Protein AF-A0AAW1WAV3-F1 (afdb_monomer_lite)

Radius of gyration: 15.31 Å; chains: 1; bounding box: 51×32×32 Å

Secondary structure (DSSP, 8-state):
--HHHHHHHHHHHHHHHHHHHHHHHS-GGG--TT-HHHH-TTHHHHHHHHHT-GGGPPBHHHHHHHHHHH--TTSS--HHHHHHHHHHTTS---HHHHHHHHHGGGTT--BHHHHHHHHHHHHHHHHHT-

Organism: Rubus argutus (NCBI:txid59490)

Sequence (130 aa):
MSSSDFVEMMVLDGYFIIELFRHVCRNDDVIGKNDPISSMPWLIPILTRDLLKLENQLPFFILERLFDLTHTPGFGDPLPLLALKFFNLSFPRPIQVLKETSGDSEAGVSHLLSLFHLSFFYTVLTFVKV

Foldseek 3Di:
DDPVVVVVVLLVLLLVVQVVLCVVPPDPVPPDPPDPCVVCVVVLVVVLVQQLDPVNWDFVVSNQVSCVVVDDPPDDDDPLLSLLVSNCSVVPDDSVLSVVLVVPCVPDRGTSNSSVVSSVVSRVVVVVVD

InterPro domains:
  IPR004158 Pro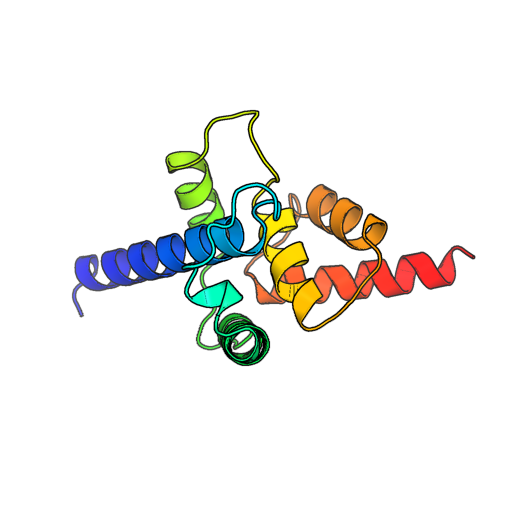tein of unknown function DUF247, plant [PF03140] (3-121)
  IPR004158 Protein of unknown function DUF247, plant [PTHR31170] (1-119)

pLDDT: mean 82.79, std 13.57, range [45.91, 94.62]

Structure (mmCIF, N/CA/C/O backbone):
data_AF-A0AAW1WAV3-F1
#
_entry.id   AF-A0AAW1WAV3-F1
#
loop_
_atom_site.group_PDB
_atom_site.id
_atom_site.type_symbol
_atom_site.label_atom_id
_atom_site.label_alt_id
_atom_site.label_comp_id
_atom_site.label_asym_id
_atom_site.label_entity_id
_atom_site.label_seq_id
_atom_site.pdbx_PDB_ins_code
_atom_site.Cartn_x
_atom_site.Cartn_y
_atom_site.Cartn_z
_atom_site.occupancy
_atom_site.B_iso_or_equiv
_atom_site.auth_seq_id
_atom_site.auth_comp_id
_atom_site.auth_asym_id
_atom_site.auth_atom_id
_atom_site.pdbx_PDB_model_num
ATOM 1 N N . MET A 1 1 ? -24.437 9.530 9.092 1.00 66.56 1 MET A N 1
ATOM 2 C CA . MET A 1 1 ? -23.843 8.179 9.124 1.00 66.56 1 MET A CA 1
ATOM 3 C C . MET A 1 1 ? -23.674 7.801 10.575 1.00 66.56 1 MET A C 1
ATOM 5 O O . MET A 1 1 ? -23.291 8.672 11.354 1.00 66.56 1 MET A O 1
ATOM 9 N N . SER A 1 2 ? -24.024 6.577 10.951 1.00 88.25 2 SER A N 1
ATOM 10 C CA . SER A 1 2 ? -23.720 6.087 12.293 1.00 88.25 2 SER A CA 1
ATOM 11 C C . SER A 1 2 ? -22.216 5.789 12.403 1.00 88.25 2 SER A C 1
ATOM 13 O O . SER A 1 2 ? -21.533 5.628 11.389 1.00 88.25 2 SER A O 1
ATOM 15 N N . SER A 1 3 ? -21.674 5.721 13.622 1.00 89.88 3 SER A N 1
ATOM 16 C CA . SER A 1 3 ? -20.284 5.284 13.819 1.00 89.88 3 SER A CA 1
ATOM 17 C C . SER A 1 3 ? -20.060 3.850 13.327 1.00 89.88 3 SER A C 1
ATOM 19 O O . SER A 1 3 ? -18.971 3.537 12.858 1.00 89.88 3 SER A O 1
ATOM 21 N N . SER A 1 4 ? -21.093 3.004 13.392 1.00 90.88 4 SER A N 1
ATOM 22 C CA . SER A 1 4 ? -21.054 1.625 12.902 1.00 90.88 4 SER A CA 1
ATOM 23 C C . SER A 1 4 ? -20.911 1.579 11.385 1.00 90.88 4 SER A C 1
ATOM 25 O O . SER A 1 4 ? -20.037 0.878 10.890 1.00 90.88 4 SER A O 1
ATOM 27 N N . ASP A 1 5 ? -21.700 2.377 10.659 1.00 92.25 5 ASP A N 1
ATOM 28 C CA . ASP A 1 5 ? -21.661 2.407 9.190 1.00 92.25 5 ASP A CA 1
ATOM 29 C C . ASP A 1 5 ? -20.281 2.875 8.704 1.00 92.25 5 ASP A C 1
ATOM 31 O O . ASP A 1 5 ? -19.749 2.378 7.718 1.00 92.25 5 ASP A O 1
ATOM 35 N N . PHE A 1 6 ? -19.675 3.832 9.418 1.00 89.50 6 PHE A N 1
ATOM 36 C CA . PHE A 1 6 ? -18.335 4.325 9.103 1.00 89.50 6 PHE A CA 1
ATOM 37 C C . PHE A 1 6 ? -17.266 3.245 9.273 1.00 89.50 6 PHE A C 1
ATOM 39 O O . PHE A 1 6 ? -16.442 3.051 8.382 1.00 89.50 6 PHE A O 1
ATOM 46 N N . VAL A 1 7 ? -17.297 2.520 10.393 1.00 90.69 7 VAL A N 1
ATOM 47 C CA . VAL A 1 7 ? -16.360 1.418 10.642 1.00 90.69 7 VAL A CA 1
ATOM 48 C C . VAL A 1 7 ? -16.552 0.301 9.619 1.00 90.69 7 VAL A C 1
ATOM 50 O O . VAL A 1 7 ? -15.566 -0.216 9.102 1.00 90.69 7 VAL A O 1
ATOM 53 N N . GLU A 1 8 ? -17.797 -0.041 9.289 1.00 92.81 8 GLU A N 1
ATOM 54 C CA . GLU A 1 8 ? -18.108 -1.049 8.275 1.00 92.81 8 GLU A CA 1
ATOM 55 C C . GLU A 1 8 ? -17.519 -0.677 6.910 1.00 92.81 8 GLU A C 1
ATOM 57 O O . GLU A 1 8 ? -16.813 -1.491 6.319 1.00 92.81 8 GLU A O 1
ATOM 62 N N . MET A 1 9 ? -17.706 0.565 6.450 1.00 91.31 9 MET A N 1
ATOM 63 C CA . MET A 1 9 ? -17.099 1.036 5.199 1.00 91.31 9 MET A CA 1
ATOM 64 C C . MET A 1 9 ? -15.570 0.929 5.224 1.00 91.31 9 MET A C 1
ATOM 66 O O . MET A 1 9 ? -14.987 0.388 4.293 1.00 91.31 9 MET A O 1
ATOM 70 N N . MET A 1 10 ? -14.911 1.363 6.306 1.00 91.50 10 MET A N 1
ATOM 71 C CA . MET A 1 10 ? -13.447 1.268 6.410 1.00 91.50 10 MET A CA 1
ATOM 72 C C . MET A 1 10 ? -12.944 -0.178 6.372 1.00 91.50 10 MET A C 1
ATOM 74 O O . MET A 1 10 ? -11.893 -0.452 5.793 1.00 91.50 10 MET A O 1
ATOM 78 N N . VAL A 1 11 ? -13.669 -1.102 7.008 1.00 93.00 11 VAL A N 1
ATOM 79 C CA . VAL A 1 11 ? -13.316 -2.525 7.023 1.00 93.00 11 VAL A CA 1
ATOM 80 C C . VAL A 1 11 ? -13.513 -3.145 5.644 1.00 93.00 11 VAL A C 1
ATOM 82 O O . VAL A 1 11 ? -12.629 -3.867 5.186 1.00 93.00 11 VAL A O 1
ATOM 85 N N . LEU A 1 12 ? -14.628 -2.852 4.972 1.00 93.75 12 LEU A N 1
ATOM 86 C CA . LEU A 1 12 ? -14.907 -3.347 3.623 1.00 93.75 12 LEU A CA 1
ATOM 87 C C . LEU A 1 12 ? -13.882 -2.825 2.613 1.00 93.75 12 LEU A C 1
ATOM 89 O O . LEU A 1 12 ? -13.307 -3.619 1.867 1.00 93.75 12 LEU A O 1
ATOM 93 N N . ASP A 1 13 ? -13.591 -1.526 2.645 1.00 93.38 13 ASP A N 1
ATOM 94 C CA . ASP A 1 13 ? -12.599 -0.901 1.770 1.00 93.38 13 ASP A CA 1
ATOM 95 C C . ASP A 1 13 ? -11.194 -1.450 2.054 1.00 93.38 13 ASP A C 1
ATOM 97 O O . ASP A 1 13 ? -10.457 -1.813 1.134 1.00 93.38 13 ASP A O 1
ATOM 101 N N . GLY A 1 14 ? -10.823 -1.586 3.331 1.00 94.62 14 GLY A N 1
ATOM 102 C CA . GLY A 1 14 ? -9.530 -2.136 3.729 1.00 94.62 14 GLY A CA 1
ATOM 103 C C . GLY A 1 14 ? -9.355 -3.599 3.320 1.00 94.62 14 GLY A C 1
ATOM 104 O O . GLY A 1 14 ? -8.302 -3.979 2.804 1.00 94.62 14 GLY A O 1
ATOM 105 N N . TYR A 1 15 ? -10.398 -4.414 3.487 1.00 93.06 15 TYR A N 1
ATOM 106 C CA . TYR A 1 15 ? -10.405 -5.806 3.046 1.00 93.06 15 TYR A CA 1
ATOM 107 C C . TYR A 1 15 ? -10.292 -5.912 1.521 1.00 93.06 15 TYR A C 1
ATOM 109 O O . TYR A 1 15 ? -9.477 -6.689 1.021 1.00 93.06 15 TYR A O 1
ATOM 117 N N . PHE A 1 16 ? -11.038 -5.084 0.782 1.00 93.12 16 PHE A N 1
ATOM 118 C CA . PHE A 1 16 ? -10.947 -5.013 -0.675 1.00 93.12 16 PHE A CA 1
ATOM 119 C C . PHE A 1 16 ? -9.525 -4.681 -1.143 1.00 93.12 16 PHE A C 1
ATOM 121 O O . PHE A 1 16 ? -9.002 -5.354 -2.028 1.00 93.12 16 PHE A O 1
ATOM 128 N N . ILE A 1 17 ? -8.870 -3.694 -0.526 1.00 94.31 17 ILE A N 1
ATOM 129 C CA . ILE A 1 17 ? -7.488 -3.305 -0.847 1.00 94.31 17 ILE A CA 1
ATOM 130 C C . ILE A 1 17 ? -6.511 -4.467 -0.620 1.00 94.31 17 ILE A C 1
ATOM 132 O O . ILE A 1 17 ? -5.654 -4.734 -1.464 1.00 94.31 17 ILE A O 1
ATOM 136 N N . ILE A 1 18 ? -6.637 -5.176 0.504 1.00 93.50 18 ILE A N 1
ATOM 137 C CA . ILE A 1 18 ? -5.766 -6.312 0.834 1.00 93.50 18 ILE A CA 1
ATOM 138 C C . ILE A 1 18 ? -5.938 -7.445 -0.177 1.00 93.50 18 ILE A C 1
ATOM 140 O O . ILE A 1 18 ? -4.944 -7.972 -0.686 1.00 93.50 18 ILE A O 1
AT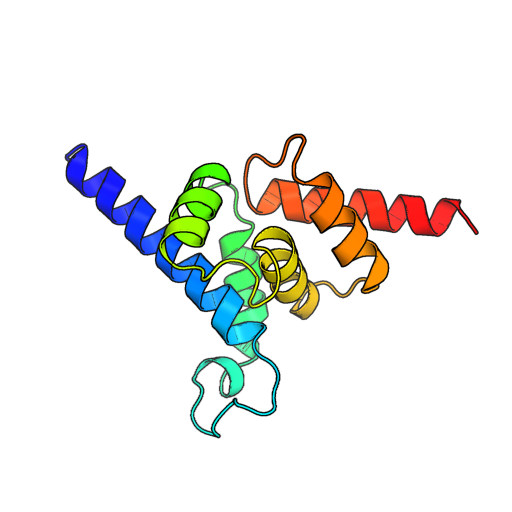OM 144 N N . GLU A 1 19 ? -7.181 -7.817 -0.480 1.00 90.81 19 GLU A N 1
ATOM 145 C CA . GLU A 1 19 ? -7.460 -8.873 -1.449 1.00 90.81 19 GLU A CA 1
ATOM 146 C C . GLU A 1 19 ? -7.034 -8.467 -2.859 1.00 90.81 19 GLU A C 1
ATOM 148 O O . GLU A 1 19 ? -6.433 -9.281 -3.555 1.00 90.81 19 GLU A O 1
ATOM 153 N N . LEU A 1 20 ? -7.213 -7.200 -3.247 1.00 90.88 20 LEU A N 1
ATOM 154 C CA . LEU A 1 20 ? -6.682 -6.665 -4.500 1.00 90.88 20 LEU A CA 1
ATOM 155 C C . LEU A 1 20 ? -5.165 -6.882 -4.596 1.00 90.88 20 LEU A C 1
ATOM 157 O O . LEU A 1 20 ? -4.684 -7.420 -5.593 1.00 90.88 20 LEU A O 1
ATOM 161 N N . PHE A 1 21 ? -4.399 -6.515 -3.564 1.00 91.81 21 PHE A N 1
ATOM 162 C CA . PHE A 1 21 ? -2.946 -6.693 -3.585 1.00 91.81 21 PHE A CA 1
ATOM 163 C C . PHE A 1 21 ? -2.536 -8.163 -3.639 1.00 91.81 21 PHE A C 1
ATOM 165 O O . PHE A 1 21 ? -1.666 -8.525 -4.430 1.00 91.81 21 PHE A O 1
ATOM 172 N N . ARG A 1 22 ? -3.169 -9.022 -2.830 1.00 88.31 22 ARG A N 1
ATOM 173 C CA . ARG A 1 22 ? -2.905 -10.469 -2.825 1.00 88.31 22 ARG A CA 1
ATOM 174 C C . ARG A 1 22 ? -3.197 -11.093 -4.177 1.00 88.31 22 ARG A C 1
ATOM 176 O O . ARG A 1 22 ? -2.414 -11.903 -4.652 1.00 88.31 22 ARG A O 1
ATOM 183 N N . HIS A 1 23 ? -4.321 -10.733 -4.772 1.00 84.25 23 HIS A N 1
ATOM 184 C CA . HIS A 1 23 ? -4.779 -11.288 -6.031 1.00 84.25 23 HIS A CA 1
ATOM 185 C C . HIS A 1 23 ? -3.856 -10.898 -7.185 1.00 84.25 23 HIS A C 1
ATOM 187 O O . HIS A 1 23 ? -3.403 -11.765 -7.921 1.00 84.25 23 HIS A O 1
ATOM 193 N N . VAL A 1 24 ? -3.480 -9.621 -7.267 1.00 82.19 24 VAL A N 1
ATOM 194 C CA . VAL A 1 24 ? -2.597 -9.107 -8.322 1.00 82.19 24 VAL A CA 1
ATOM 195 C C . VAL A 1 24 ? -1.145 -9.558 -8.161 1.00 82.19 24 VAL A C 1
ATOM 197 O O . VAL A 1 24 ? -0.442 -9.726 -9.151 1.00 82.19 24 VAL A O 1
ATOM 200 N N . CYS A 1 25 ? -0.677 -9.748 -6.925 1.00 80.81 25 CYS A N 1
ATOM 201 C CA . CYS A 1 25 ? 0.706 -10.149 -6.648 1.00 80.81 25 CYS A CA 1
ATOM 202 C C . CYS A 1 25 ? 0.884 -11.665 -6.462 1.00 80.81 25 CYS A C 1
ATOM 204 O O . CYS A 1 25 ? 1.994 -12.105 -6.152 1.00 80.81 25 CYS A O 1
ATOM 206 N N . ARG A 1 26 ? -0.179 -12.471 -6.605 1.00 76.06 26 ARG A N 1
ATOM 207 C CA . ARG A 1 26 ? -0.070 -13.937 -6.623 1.00 76.06 26 ARG A CA 1
ATOM 208 C C . ARG A 1 26 ? 0.735 -14.361 -7.852 1.00 76.06 26 ARG A C 1
ATOM 210 O O . ARG A 1 26 ? 0.527 -13.836 -8.937 1.00 76.06 26 ARG A O 1
ATOM 217 N N . ASN A 1 27 ? 1.655 -15.310 -7.668 1.00 58.66 27 ASN A N 1
ATOM 218 C CA . ASN A 1 27 ? 2.475 -15.836 -8.761 1.00 58.66 27 ASN A CA 1
ATOM 219 C C . ASN A 1 27 ? 1.594 -16.414 -9.884 1.00 58.66 27 ASN A C 1
ATOM 221 O O . ASN A 1 27 ? 0.615 -17.115 -9.609 1.00 58.66 27 ASN A O 1
ATOM 225 N N . ASP A 1 28 ? 2.006 -16.156 -11.128 1.00 52.72 28 ASP A N 1
ATOM 226 C CA . ASP A 1 28 ? 1.306 -16.499 -12.376 1.00 52.72 28 ASP A CA 1
ATOM 227 C C . ASP A 1 28 ? 0.913 -17.984 -12.504 1.00 52.72 28 ASP A C 1
ATOM 229 O O . ASP A 1 28 ? -0.041 -18.313 -13.206 1.00 52.72 28 ASP A O 1
ATOM 233 N N . ASP A 1 29 ? 1.581 -18.888 -11.782 1.00 48.50 29 ASP A N 1
ATOM 234 C CA . ASP A 1 29 ? 1.351 -20.338 -11.865 1.00 48.50 29 ASP A CA 1
ATOM 235 C C . ASP A 1 29 ? -0.044 -20.787 -11.378 1.00 48.50 29 ASP A C 1
ATOM 237 O O . ASP A 1 29 ? -0.465 -21.911 -11.656 1.00 48.50 29 ASP A O 1
ATOM 241 N N . VAL A 1 30 ? -0.778 -19.928 -10.656 1.00 47.97 30 VAL A N 1
ATOM 242 C CA . VAL A 1 30 ? -2.121 -20.228 -10.108 1.00 47.97 30 VAL A CA 1
ATOM 243 C C . VAL A 1 30 ? -3.218 -19.359 -10.740 1.00 47.97 30 VAL A C 1
ATOM 245 O O . VAL A 1 30 ? -4.404 -19.566 -10.472 1.00 47.97 30 VAL A O 1
ATOM 248 N N . ILE A 1 31 ? -2.860 -18.409 -11.609 1.00 49.91 31 ILE A N 1
ATOM 249 C CA . ILE A 1 31 ? -3.830 -17.548 -12.287 1.00 49.91 31 ILE A CA 1
ATOM 250 C C . ILE A 1 31 ? -4.537 -18.382 -13.359 1.00 49.91 31 ILE A C 1
ATOM 252 O O . ILE A 1 31 ? -4.092 -18.539 -14.497 1.00 49.91 31 ILE A O 1
ATOM 256 N N . GLY A 1 32 ? -5.671 -18.968 -12.978 1.00 47.66 32 GLY A N 1
ATOM 257 C CA . GLY A 1 32 ? -6.598 -19.552 -13.933 1.00 47.66 32 GLY A CA 1
ATOM 258 C C . GLY A 1 32 ? -6.986 -18.499 -14.973 1.00 47.66 32 GLY A C 1
ATOM 259 O O . GLY A 1 32 ? -7.191 -17.338 -14.636 1.00 47.66 32 GLY A O 1
ATOM 260 N N . LYS A 1 33 ? -7.130 -18.913 -16.236 1.00 50.88 33 LYS A N 1
ATOM 261 C CA . LYS A 1 33 ? -7.480 -18.094 -17.420 1.00 50.88 33 LYS A CA 1
ATOM 262 C C . LYS A 1 33 ? -8.701 -17.148 -17.294 1.00 50.88 33 LYS A C 1
ATOM 264 O O . LYS A 1 33 ? -9.009 -16.461 -18.260 1.00 50.88 33 LYS A O 1
ATOM 269 N N . ASN A 1 34 ? -9.385 -17.109 -16.150 1.00 54.34 34 ASN A N 1
ATOM 270 C CA . ASN A 1 34 ? -10.625 -16.374 -15.892 1.00 54.34 34 ASN A CA 1
ATOM 271 C C . ASN A 1 34 ? -10.499 -15.357 -14.741 1.00 54.34 34 ASN A C 1
ATOM 273 O O . ASN A 1 34 ? -11.495 -15.043 -14.091 1.00 54.34 34 ASN A O 1
ATOM 277 N N . ASP A 1 35 ? -9.295 -14.872 -14.453 1.00 61.03 35 ASP A N 1
ATOM 278 C CA . ASP A 1 35 ? -9.103 -13.801 -13.481 1.00 61.03 35 ASP A CA 1
ATOM 279 C C . ASP A 1 35 ? -9.503 -12.434 -14.096 1.00 61.03 35 ASP A C 1
ATOM 281 O O . ASP A 1 35 ? -8.949 -12.046 -15.135 1.00 61.03 35 ASP A O 1
ATOM 285 N N . PRO A 1 36 ? -10.459 -11.688 -13.497 1.00 60.12 36 PRO A N 1
ATOM 286 C CA . PRO A 1 36 ? -10.893 -10.390 -14.004 1.00 60.12 36 PRO A CA 1
ATOM 287 C C . PRO A 1 36 ? -9.748 -9.387 -14.155 1.00 60.12 36 PRO A C 1
ATOM 289 O O . PRO A 1 36 ? -9.748 -8.619 -15.115 1.00 60.12 36 PRO A O 1
ATOM 292 N N . ILE A 1 37 ? -8.754 -9.398 -13.263 1.00 60.66 37 ILE A N 1
ATOM 293 C CA . ILE A 1 37 ? -7.670 -8.411 -13.292 1.00 60.66 37 ILE A CA 1
ATOM 294 C C . ILE A 1 37 ? -6.615 -8.787 -14.336 1.00 60.66 37 ILE A C 1
ATOM 296 O O . ILE A 1 37 ? -6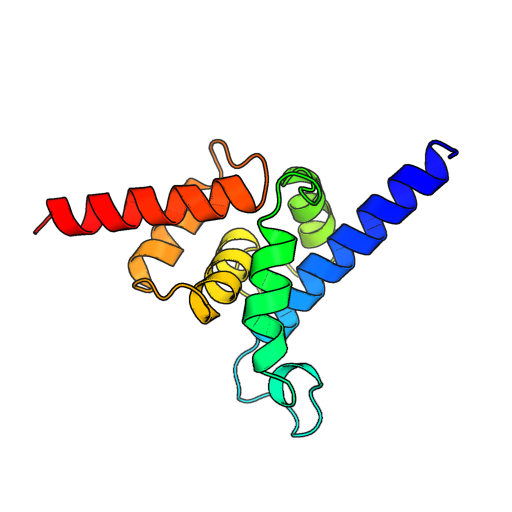.145 -7.908 -15.061 1.00 60.66 37 ILE A O 1
ATOM 300 N N . SER A 1 38 ? -6.343 -10.080 -14.537 1.00 61.44 38 SER A N 1
ATOM 301 C CA . SER A 1 38 ? -5.544 -10.539 -15.685 1.00 61.44 38 SER A CA 1
ATOM 302 C C . SER A 1 38 ? -6.243 -10.274 -17.020 1.00 61.44 38 SER A C 1
ATOM 304 O O . SER A 1 38 ? -5.582 -10.006 -18.022 1.00 61.44 38 SER A O 1
ATOM 306 N N . SER A 1 39 ? -7.579 -10.304 -17.042 1.00 65.25 39 SER A N 1
ATOM 307 C CA . SER A 1 39 ? -8.367 -9.969 -18.234 1.00 65.25 39 SER A CA 1
ATOM 308 C C . SER A 1 39 ? -8.460 -8.461 -18.507 1.00 65.25 39 SER A C 1
ATOM 310 O O . SER A 1 39 ? -8.775 -8.065 -19.630 1.00 65.25 39 SER A O 1
ATOM 312 N N . MET A 1 40 ? -8.163 -7.618 -17.507 1.00 74.12 40 MET A N 1
ATOM 313 C CA . MET A 1 40 ? -8.305 -6.160 -17.572 1.00 74.12 40 MET A CA 1
ATOM 314 C C . MET A 1 40 ? -7.069 -5.410 -17.038 1.00 74.12 40 MET A C 1
ATOM 316 O O . MET A 1 40 ? -7.179 -4.616 -16.098 1.00 74.12 40 MET A O 1
ATOM 320 N N . PRO A 1 41 ? -5.884 -5.568 -17.658 1.00 77.62 41 PRO A N 1
ATOM 321 C CA . PRO A 1 41 ? -4.656 -4.900 -17.212 1.00 77.62 41 PRO A CA 1
ATOM 322 C C . PRO A 1 41 ? -4.752 -3.363 -17.230 1.00 77.62 41 PRO A C 1
ATOM 324 O O . PRO A 1 41 ? -4.042 -2.686 -16.489 1.00 77.62 41 PRO A O 1
ATOM 327 N N . TRP A 1 42 ? -5.671 -2.787 -18.016 1.00 82.88 42 TRP A N 1
ATOM 328 C CA . TRP A 1 42 ? -5.939 -1.343 -18.030 1.00 82.88 42 TRP A CA 1
ATOM 329 C C . TRP A 1 42 ? -6.553 -0.812 -16.723 1.00 82.88 42 TRP A C 1
ATOM 331 O O . TRP A 1 42 ? -6.544 0.400 -16.505 1.00 82.88 42 TRP A O 1
ATOM 341 N N . LEU A 1 43 ? -7.081 -1.677 -15.848 1.00 87.38 43 LEU A N 1
ATOM 342 C CA . LEU A 1 43 ? -7.596 -1.265 -14.539 1.00 87.38 43 LEU A CA 1
ATOM 343 C C . LEU A 1 43 ? -6.473 -0.900 -13.570 1.00 87.38 43 LEU A C 1
ATOM 345 O O . LEU A 1 43 ? -6.667 -0.034 -12.723 1.00 87.38 43 LEU A O 1
ATOM 349 N N . ILE A 1 44 ? -5.291 -1.500 -13.712 1.00 89.50 44 ILE A N 1
ATOM 350 C CA . ILE A 1 44 ? -4.156 -1.281 -12.809 1.00 89.50 44 ILE A CA 1
ATOM 351 C C . ILE A 1 44 ? -3.777 0.202 -12.661 1.00 89.50 44 ILE A C 1
ATOM 353 O O . ILE A 1 44 ? -3.720 0.672 -11.520 1.00 89.50 44 ILE A O 1
ATOM 357 N N . PRO A 1 45 ? -3.566 0.989 -13.737 1.00 90.12 45 PRO A N 1
ATOM 358 C CA . PRO A 1 45 ? -3.262 2.413 -13.591 1.00 90.12 45 PRO A CA 1
ATOM 359 C C . PRO A 1 45 ? -4.426 3.224 -12.998 1.00 90.12 45 PRO A C 1
ATOM 361 O O . PRO A 1 45 ? -4.183 4.193 -12.278 1.00 90.12 45 PRO A O 1
ATOM 364 N N . ILE A 1 46 ? -5.680 2.830 -13.250 1.00 91.69 46 ILE A N 1
ATOM 365 C CA . ILE A 1 46 ? -6.870 3.494 -12.690 1.00 91.69 46 ILE A CA 1
ATOM 366 C C . ILE A 1 46 ? -6.924 3.269 -11.174 1.00 91.69 46 ILE A C 1
ATOM 368 O O . ILE A 1 46 ? -6.965 4.234 -10.413 1.00 91.69 46 ILE A O 1
ATOM 372 N N . LEU A 1 47 ? -6.826 2.009 -10.747 1.00 92.12 47 LEU A N 1
ATOM 373 C CA . LEU A 1 47 ? -6.803 1.612 -9.340 1.00 92.12 47 LEU A CA 1
ATOM 374 C C . LEU A 1 47 ? -5.603 2.217 -8.610 1.00 92.12 47 LEU A C 1
ATOM 376 O O . LEU A 1 47 ? -5.751 2.738 -7.512 1.00 92.12 47 LEU A O 1
ATOM 380 N N . THR A 1 48 ? -4.424 2.217 -9.237 1.00 93.00 48 THR A N 1
ATOM 381 C CA . THR A 1 48 ? -3.225 2.847 -8.670 1.00 93.00 48 THR A CA 1
ATOM 382 C C . THR A 1 48 ? -3.468 4.324 -8.389 1.00 93.00 48 THR A C 1
ATOM 384 O O . THR A 1 48 ? -3.199 4.791 -7.285 1.00 93.00 48 THR A O 1
ATOM 387 N N . ARG A 1 49 ? -3.997 5.069 -9.368 1.00 93.12 49 ARG A N 1
ATOM 388 C CA . ARG A 1 49 ? -4.295 6.490 -9.188 1.00 93.12 49 ARG A CA 1
ATOM 389 C C . ARG A 1 49 ? -5.281 6.694 -8.043 1.00 93.12 49 ARG A C 1
ATOM 391 O O . ARG A 1 49 ? -5.033 7.546 -7.199 1.00 93.12 49 ARG A O 1
ATOM 398 N N . ASP A 1 50 ? -6.362 5.920 -8.005 1.00 93.94 50 ASP A N 1
ATOM 399 C CA . ASP A 1 50 ? -7.419 6.083 -7.006 1.00 93.94 50 ASP A CA 1
ATOM 400 C C . ASP A 1 50 ? -6.952 5.701 -5.587 1.00 93.94 50 ASP A C 1
ATOM 402 O O . ASP A 1 50 ? -7.310 6.387 -4.632 1.00 93.94 50 ASP A O 1
ATOM 406 N N . LEU A 1 51 ? -6.080 4.698 -5.434 1.00 94.50 51 LEU A N 1
ATOM 407 C CA . LEU A 1 51 ? -5.457 4.327 -4.151 1.00 94.50 51 LEU A CA 1
ATOM 408 C C . LEU A 1 51 ? -4.413 5.336 -3.652 1.00 94.50 51 LEU A C 1
ATOM 410 O O . LEU A 1 51 ? -4.119 5.372 -2.459 1.00 94.50 51 LEU A O 1
ATOM 414 N N . LEU A 1 52 ? -3.833 6.145 -4.542 1.00 94.44 52 LEU A N 1
ATOM 415 C CA . LEU A 1 52 ? -2.851 7.179 -4.192 1.00 94.44 52 LEU A CA 1
ATOM 416 C C . LEU A 1 52 ? -3.486 8.554 -3.947 1.00 94.44 52 LEU A C 1
ATOM 418 O O . LEU A 1 52 ? -2.789 9.499 -3.575 1.00 94.44 52 LEU A O 1
ATOM 422 N N . LYS A 1 53 ? -4.802 8.694 -4.126 1.00 92.75 53 LYS A N 1
ATOM 423 C CA . LYS A 1 53 ? -5.498 9.940 -3.808 1.00 92.75 53 LYS A CA 1
ATOM 424 C C . LYS A 1 53 ? -5.559 10.173 -2.300 1.00 92.75 53 LYS A C 1
ATOM 426 O O . LYS A 1 53 ? -5.885 9.265 -1.539 1.00 92.75 53 LYS A O 1
ATOM 431 N N . LEU A 1 54 ? -5.341 11.422 -1.882 1.00 86.94 54 LEU A N 1
ATOM 432 C CA . LEU A 1 54 ? -5.438 11.837 -0.476 1.00 86.94 54 LEU A CA 1
ATOM 433 C C . LEU A 1 54 ? -6.841 11.626 0.112 1.00 86.94 54 LEU A C 1
ATOM 435 O O . LEU A 1 54 ? -6.961 11.223 1.263 1.00 86.94 54 LEU A O 1
ATOM 439 N N . GLU A 1 55 ? -7.886 11.845 -0.689 1.00 85.88 55 GLU A N 1
ATOM 440 C CA . GLU A 1 55 ? -9.288 11.644 -0.286 1.00 85.88 55 GLU A CA 1
ATOM 441 C C . GLU A 1 55 ? -9.652 10.172 -0.026 1.00 85.88 55 GLU A C 1
ATOM 443 O O . GLU A 1 55 ? -10.648 9.908 0.635 1.00 85.88 55 GLU A O 1
ATOM 448 N N . ASN A 1 56 ? -8.839 9.230 -0.516 1.00 86.56 56 ASN A N 1
ATOM 449 C CA . ASN A 1 56 ? -9.079 7.787 -0.439 1.00 86.56 56 ASN A CA 1
ATOM 450 C C . ASN A 1 56 ? -8.033 7.065 0.438 1.00 86.56 56 ASN A C 1
ATOM 452 O O . ASN A 1 56 ? -7.765 5.879 0.257 1.00 86.56 56 ASN A O 1
ATOM 456 N N . GLN A 1 57 ? -7.363 7.783 1.349 1.00 89.12 57 GLN A N 1
ATOM 457 C CA . GLN A 1 57 ? -6.379 7.166 2.240 1.00 89.12 57 GLN A CA 1
ATOM 458 C C . GLN A 1 57 ? -7.057 6.547 3.460 1.00 89.12 57 GLN A C 1
ATOM 460 O O . GLN A 1 57 ? -7.637 7.246 4.292 1.00 89.12 57 GLN A O 1
ATOM 465 N N . LEU A 1 58 ? -6.880 5.238 3.616 1.00 91.56 58 LEU A N 1
ATOM 466 C CA . LEU A 1 58 ? -7.061 4.578 4.900 1.00 91.56 58 LEU A CA 1
ATOM 467 C C . LEU A 1 58 ? -5.766 4.679 5.720 1.00 91.56 58 LEU A C 1
ATOM 469 O O . LEU A 1 58 ? -4.673 4.525 5.161 1.00 91.56 58 LEU A O 1
ATOM 473 N N . PRO A 1 59 ? -5.866 4.895 7.043 1.00 91.81 59 PRO A N 1
ATOM 474 C CA . PRO A 1 59 ? -4.736 4.714 7.939 1.00 91.81 59 PRO A CA 1
ATOM 475 C C . PRO A 1 59 ? -4.115 3.326 7.760 1.00 91.81 59 PRO A C 1
ATOM 477 O O . PRO A 1 59 ? -4.818 2.314 7.804 1.00 91.81 59 PRO A O 1
ATOM 480 N N . PHE A 1 60 ? -2.796 3.272 7.588 1.00 92.62 60 PHE A N 1
ATOM 481 C CA . PHE A 1 60 ? -2.088 2.032 7.269 1.00 92.62 60 PHE A CA 1
ATOM 482 C C . PHE A 1 60 ? -2.282 0.962 8.346 1.00 92.62 60 PHE A C 1
ATOM 484 O O . PHE A 1 60 ? -2.503 -0.199 8.015 1.00 92.62 60 PHE A O 1
ATOM 491 N N . PHE A 1 61 ? -2.346 1.370 9.618 1.00 91.62 61 PHE A N 1
ATOM 492 C CA . PHE A 1 61 ? -2.584 0.455 10.735 1.00 91.62 61 PHE A CA 1
ATOM 493 C C . PHE A 1 61 ? -3.885 -0.348 10.593 1.00 91.62 61 PHE A C 1
ATOM 495 O O . PHE A 1 61 ? -3.974 -1.463 11.093 1.00 91.62 61 PHE A O 1
ATOM 502 N N . ILE A 1 62 ? -4.915 0.188 9.928 1.00 92.88 62 ILE A N 1
ATOM 503 C CA . ILE A 1 62 ? -6.167 -0.548 9.708 1.00 92.88 62 ILE A CA 1
ATOM 504 C C . ILE A 1 62 ? -5.924 -1.685 8.723 1.00 92.88 62 ILE A C 1
ATOM 506 O O . ILE A 1 62 ? -6.362 -2.808 8.963 1.00 92.88 62 ILE A O 1
ATOM 510 N N . LEU A 1 63 ? -5.178 -1.407 7.652 1.00 94.25 63 LEU A N 1
ATOM 511 C CA . LEU A 1 63 ? -4.783 -2.421 6.683 1.00 94.25 63 LEU A CA 1
ATOM 512 C C . LEU A 1 63 ? -3.892 -3.480 7.337 1.00 94.25 63 LEU A C 1
ATOM 514 O O . LEU A 1 63 ? -4.105 -4.660 7.100 1.00 94.25 63 LEU A O 1
ATOM 518 N N . GLU A 1 64 ? -2.955 -3.091 8.205 1.00 92.06 64 GLU A N 1
ATOM 519 C CA . GLU A 1 64 ? -2.120 -4.038 8.958 1.00 92.06 64 GLU A CA 1
ATOM 520 C C . GLU A 1 64 ? -2.970 -4.955 9.842 1.00 92.06 64 GLU A C 1
ATOM 522 O O . GLU A 1 64 ? -2.860 -6.174 9.750 1.00 92.06 64 GLU A O 1
ATOM 527 N N . ARG A 1 65 ? -3.905 -4.396 10.624 1.00 92.50 65 ARG A N 1
ATOM 528 C CA . ARG A 1 65 ? -4.798 -5.196 11.478 1.00 92.50 65 ARG A CA 1
ATOM 529 C C . ARG A 1 65 ? -5.670 -6.155 10.675 1.00 92.50 65 ARG A C 1
ATOM 531 O O . ARG A 1 65 ? -5.820 -7.310 11.062 1.00 92.50 65 ARG A O 1
ATOM 538 N N . LEU A 1 66 ? -6.251 -5.696 9.569 1.00 93.81 66 LEU A N 1
ATOM 539 C CA . LEU A 1 66 ? -7.057 -6.545 8.689 1.00 93.81 66 LEU A CA 1
ATOM 540 C C . LEU A 1 66 ? -6.202 -7.611 7.991 1.00 93.81 66 LEU A C 1
ATOM 542 O O . LEU A 1 66 ? -6.656 -8.740 7.7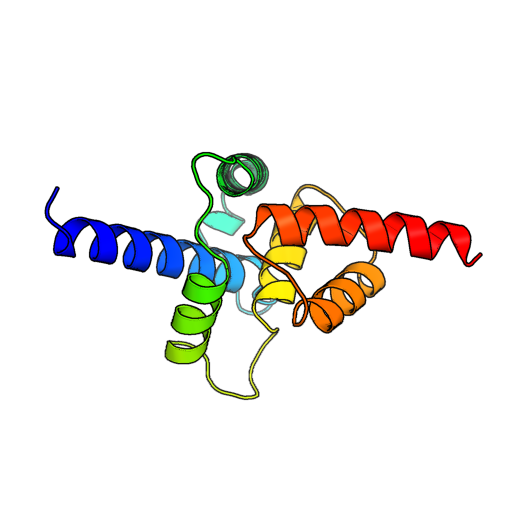81 1.00 93.81 66 LEU A O 1
ATOM 546 N N . PHE A 1 67 ? -4.957 -7.279 7.654 1.00 92.56 67 PHE A N 1
ATOM 547 C CA . PHE A 1 67 ? -4.020 -8.220 7.065 1.00 92.56 67 PHE A CA 1
ATOM 548 C C . PHE A 1 67 ? -3.672 -9.320 8.064 1.00 92.56 67 PHE A C 1
ATOM 550 O O . PHE A 1 67 ? -3.833 -10.486 7.723 1.00 92.56 67 PHE A O 1
ATOM 557 N N . ASP A 1 68 ? -3.321 -8.969 9.301 1.00 90.88 68 ASP A N 1
ATOM 558 C CA . ASP A 1 68 ? -3.011 -9.919 10.376 1.00 90.88 68 ASP A CA 1
ATOM 559 C C . ASP A 1 68 ? -4.176 -10.874 10.670 1.00 90.88 68 ASP A C 1
ATOM 561 O O . ASP A 1 68 ? -3.966 -12.065 10.884 1.00 90.88 68 ASP A O 1
ATOM 565 N N . LEU A 1 69 ? -5.419 -10.377 10.632 1.00 90.88 69 LEU A N 1
ATOM 566 C CA . LEU A 1 69 ? -6.620 -11.194 10.849 1.00 90.88 69 LEU A CA 1
ATOM 567 C C . LEU A 1 69 ? -6.875 -12.218 9.737 1.00 90.88 69 LEU A C 1
ATOM 569 O O . LEU A 1 69 ? -7.561 -13.214 9.959 1.00 90.88 69 LEU A O 1
ATOM 573 N N . THR A 1 70 ? -6.368 -11.962 8.534 1.00 85.44 70 THR A N 1
ATOM 574 C CA . THR A 1 70 ? -6.641 -12.776 7.340 1.00 85.44 70 THR A CA 1
ATOM 575 C C . THR A 1 70 ? -5.404 -13.514 6.831 1.00 85.44 70 THR A C 1
ATOM 577 O O . THR A 1 70 ? -5.496 -14.281 5.874 1.00 85.44 70 THR A O 1
ATOM 580 N N . HIS A 1 71 ? -4.241 -13.273 7.434 1.00 79.56 71 HIS A N 1
ATOM 581 C CA . HIS A 1 71 ? -2.959 -13.833 7.036 1.00 79.56 71 HIS A CA 1
ATOM 582 C C . HIS A 1 71 ? -2.594 -15.041 7.899 1.00 79.56 71 HIS A C 1
ATOM 584 O O . HIS A 1 71 ? -2.841 -15.079 9.101 1.00 79.56 71 HIS A O 1
ATOM 590 N N . THR A 1 72 ? -1.966 -16.040 7.280 1.00 74.62 72 THR A N 1
ATOM 591 C CA . THR A 1 72 ? -1.373 -17.168 8.003 1.00 74.62 72 THR A CA 1
ATOM 592 C C . THR A 1 72 ? 0.108 -16.859 8.231 1.00 74.62 72 THR A C 1
ATOM 594 O O . THR A 1 72 ? 0.836 -16.746 7.242 1.00 74.62 72 THR A O 1
ATOM 597 N N . PRO A 1 73 ? 0.578 -16.709 9.486 1.00 67.69 73 PRO A N 1
ATOM 598 C CA . PRO A 1 73 ? 1.964 -16.342 9.766 1.00 67.69 73 PRO A CA 1
ATOM 599 C C . PRO A 1 73 ? 2.954 -17.269 9.050 1.00 67.69 73 PRO A C 1
ATOM 601 O O . PRO A 1 73 ? 2.866 -18.490 9.171 1.00 67.69 73 PRO A O 1
ATOM 604 N N . GLY A 1 74 ? 3.896 -16.685 8.306 1.00 66.38 74 GLY A N 1
ATOM 605 C CA . GLY A 1 74 ? 4.945 -17.423 7.593 1.00 66.38 74 GLY A CA 1
ATOM 606 C C . GLY A 1 74 ? 4.617 -17.823 6.150 1.00 66.38 74 GLY A C 1
ATOM 607 O O . GLY A 1 74 ? 5.452 -18.464 5.514 1.00 66.38 74 GLY A O 1
ATOM 608 N N . PHE A 1 75 ? 3.456 -17.435 5.606 1.00 70.38 75 PHE A N 1
ATOM 609 C CA . PHE A 1 75 ? 3.074 -17.727 4.219 1.00 70.38 75 PHE A CA 1
ATOM 610 C C . PHE A 1 75 ? 2.761 -16.464 3.404 1.00 70.38 75 PHE A C 1
ATOM 612 O O . PHE A 1 75 ? 1.678 -15.897 3.513 1.00 70.38 75 PHE A O 1
ATOM 619 N N . GLY A 1 76 ? 3.669 -16.087 2.498 1.00 80.94 76 GLY A N 1
ATOM 620 C CA . GLY A 1 76 ? 3.482 -14.993 1.535 1.00 80.94 76 GLY A CA 1
ATOM 621 C C . GLY A 1 76 ? 4.282 -13.730 1.862 1.00 80.94 76 GLY A C 1
ATOM 622 O O . GLY A 1 76 ? 5.009 -13.676 2.851 1.00 80.94 76 GLY A O 1
ATOM 623 N N . ASP A 1 77 ? 4.170 -12.722 0.997 1.00 88.88 77 ASP A N 1
ATOM 624 C CA . ASP A 1 77 ? 4.827 -11.429 1.200 1.00 88.88 77 ASP A CA 1
ATOM 625 C C . ASP A 1 77 ? 4.105 -10.594 2.275 1.00 88.88 77 ASP A C 1
ATOM 627 O O . ASP A 1 77 ? 2.875 -10.665 2.382 1.00 88.88 77 ASP A O 1
ATOM 631 N N . PRO A 1 78 ? 4.832 -9.752 3.033 1.00 91.25 78 PRO A N 1
ATOM 632 C CA . PRO A 1 78 ? 4.219 -8.822 3.972 1.00 91.25 78 PRO A CA 1
ATOM 633 C C . PRO A 1 78 ? 3.411 -7.742 3.233 1.00 91.25 78 PRO A C 1
ATOM 635 O O . PRO A 1 78 ? 3.710 -7.395 2.085 1.00 91.25 78 PRO A O 1
ATOM 638 N N . LEU A 1 79 ? 2.407 -7.168 3.906 1.00 92.56 79 LEU A N 1
ATOM 639 C CA . LEU A 1 79 ? 1.510 -6.155 3.332 1.00 92.56 79 LEU A CA 1
ATOM 640 C C . LEU A 1 79 ? 2.244 -4.986 2.636 1.00 92.56 79 LEU A C 1
ATOM 642 O O . LEU A 1 79 ? 1.875 -4.674 1.500 1.00 92.56 79 LEU A O 1
ATOM 646 N N . PRO A 1 80 ? 3.286 -4.361 3.227 1.00 93.94 80 PRO A N 1
ATOM 647 C CA . PRO A 1 80 ? 4.018 -3.288 2.559 1.00 93.94 80 PRO A CA 1
ATOM 648 C C . PRO A 1 80 ? 4.635 -3.735 1.230 1.00 93.94 80 PRO A C 1
ATOM 650 O O . PRO A 1 80 ? 4.578 -3.007 0.239 1.00 93.94 80 PRO A O 1
ATOM 653 N N . LEU A 1 81 ? 5.176 -4.955 1.173 1.00 92.50 81 LEU A N 1
ATOM 654 C CA . LEU A 1 81 ? 5.772 -5.490 -0.048 1.00 92.50 81 LEU A CA 1
ATOM 655 C C . LEU A 1 81 ? 4.709 -5.786 -1.114 1.00 92.50 81 LEU A C 1
ATOM 657 O O . LEU A 1 81 ? 4.938 -5.490 -2.285 1.00 92.50 81 LEU A O 1
ATOM 661 N N . LEU A 1 82 ? 3.540 -6.305 -0.725 1.00 92.94 82 LEU A N 1
ATOM 662 C CA . LEU A 1 82 ? 2.407 -6.514 -1.636 1.00 92.94 82 LEU A CA 1
ATOM 663 C C . LEU A 1 82 ? 1.907 -5.191 -2.238 1.00 92.94 82 LEU A C 1
ATOM 665 O O . LEU A 1 82 ? 1.757 -5.085 -3.455 1.00 92.94 82 LEU A O 1
ATOM 669 N N . ALA A 1 83 ? 1.721 -4.159 -1.411 1.00 94.62 83 ALA A N 1
ATOM 670 C CA . ALA A 1 83 ? 1.321 -2.831 -1.875 1.00 94.62 83 ALA A CA 1
ATOM 671 C C . ALA A 1 83 ? 2.361 -2.231 -2.841 1.00 94.62 83 ALA A C 1
ATOM 673 O O . ALA A 1 83 ? 2.021 -1.702 -3.901 1.00 94.62 83 ALA A O 1
ATOM 674 N N . LEU A 1 84 ? 3.650 -2.358 -2.512 1.00 94.38 84 LEU A N 1
ATOM 675 C CA . LEU A 1 84 ? 4.742 -1.874 -3.353 1.00 94.38 84 LEU A CA 1
ATOM 676 C C . LEU A 1 84 ? 4.836 -2.617 -4.686 1.00 94.38 84 LEU A C 1
ATOM 678 O O . LEU A 1 84 ? 5.034 -1.960 -5.709 1.00 94.38 84 LEU A O 1
ATOM 682 N N . LYS A 1 85 ? 4.667 -3.946 -4.693 1.00 92.56 85 LYS A N 1
ATOM 683 C CA . LYS A 1 85 ? 4.592 -4.762 -5.915 1.00 92.56 85 LYS A CA 1
ATOM 684 C C . LYS A 1 85 ? 3.430 -4.324 -6.802 1.00 92.56 85 LYS A C 1
ATOM 686 O O . LYS A 1 85 ? 3.647 -4.106 -7.991 1.00 92.56 85 LYS A O 1
ATOM 691 N N . PHE A 1 86 ? 2.246 -4.110 -6.224 1.00 92.69 86 PHE A N 1
ATOM 692 C CA . PHE A 1 86 ? 1.083 -3.600 -6.951 1.00 92.69 86 PHE A CA 1
ATOM 693 C C . PHE A 1 86 ? 1.380 -2.246 -7.612 1.00 92.69 86 PHE A C 1
ATOM 695 O O . PHE A 1 86 ? 1.215 -2.091 -8.820 1.00 92.69 86 PHE A O 1
ATOM 702 N N . PHE A 1 87 ? 1.902 -1.270 -6.859 1.00 93.50 87 PHE A N 1
ATOM 703 C CA . PHE A 1 87 ? 2.248 0.039 -7.423 1.00 93.50 87 PHE A CA 1
ATOM 704 C C . PHE A 1 87 ? 3.364 -0.033 -8.469 1.00 93.50 87 PHE A C 1
ATOM 706 O O . PHE A 1 87 ? 3.408 0.803 -9.373 1.00 93.50 87 PHE A O 1
ATOM 713 N N . ASN A 1 88 ? 4.245 -1.032 -8.376 1.00 92.50 88 ASN A N 1
ATOM 714 C CA . ASN A 1 88 ? 5.323 -1.254 -9.336 1.00 92.50 88 ASN A CA 1
ATOM 715 C C . ASN A 1 88 ? 4.819 -1.610 -10.740 1.00 92.50 88 ASN A C 1
ATOM 717 O O . ASN A 1 88 ? 5.556 -1.421 -11.703 1.00 92.50 88 ASN A O 1
ATOM 721 N N . LEU A 1 89 ? 3.578 -2.093 -10.862 1.00 88.81 89 LEU A N 1
ATOM 722 C CA . LEU A 1 89 ? 2.947 -2.364 -12.155 1.00 88.81 89 LEU A CA 1
ATOM 723 C C . LEU A 1 89 ? 2.701 -1.082 -12.964 1.00 88.81 89 LEU A C 1
ATOM 725 O O . LEU A 1 89 ? 2.754 -1.113 -14.189 1.00 88.81 89 LEU A O 1
ATOM 729 N N . SER A 1 90 ? 2.461 0.041 -12.280 1.00 90.00 90 SER A N 1
ATOM 730 C CA . SER A 1 90 ? 2.297 1.363 -12.903 1.00 90.00 90 SER A CA 1
ATOM 731 C C . SER A 1 90 ? 3.577 2.205 -12.839 1.00 90.00 90 SER A C 1
ATOM 733 O O . SER A 1 90 ? 3.822 3.023 -13.722 1.00 90.00 90 SER A O 1
ATOM 735 N N . PHE A 1 91 ? 4.397 2.016 -11.798 1.00 90.50 91 PHE A N 1
ATOM 736 C CA . PHE A 1 91 ? 5.608 2.797 -11.523 1.00 90.50 91 PHE A CA 1
ATOM 737 C C . PHE A 1 91 ? 6.809 1.875 -11.257 1.00 90.50 91 PHE A C 1
ATOM 739 O O . PHE A 1 91 ? 7.147 1.643 -10.092 1.00 90.50 91 PHE A O 1
ATOM 746 N N . PRO A 1 92 ? 7.450 1.335 -12.311 1.00 89.56 92 PRO A N 1
ATOM 747 C CA . PRO A 1 92 ? 8.505 0.341 -12.162 1.00 89.56 92 PRO A CA 1
ATOM 748 C C . PRO A 1 92 ? 9.732 0.867 -11.409 1.00 89.56 92 PRO A C 1
ATOM 750 O O . PRO A 1 92 ? 10.305 1.902 -11.750 1.00 89.56 92 PRO A O 1
ATOM 753 N N . ARG A 1 93 ? 10.165 0.100 -10.409 1.00 87.38 93 ARG A N 1
ATOM 754 C CA . ARG A 1 93 ? 11.374 0.283 -9.599 1.00 87.38 93 ARG A CA 1
ATOM 755 C C . ARG A 1 93 ? 12.097 -1.061 -9.421 1.00 87.38 93 ARG A C 1
ATOM 757 O O . ARG A 1 93 ? 11.463 -2.116 -9.551 1.00 87.38 93 ARG A O 1
ATOM 764 N N . PRO A 1 94 ? 13.405 -1.050 -9.098 1.00 89.81 94 PRO A N 1
ATOM 765 C CA . PRO A 1 94 ? 14.155 -2.268 -8.797 1.00 89.81 94 PRO A CA 1
ATOM 766 C C . PRO A 1 94 ? 13.577 -3.033 -7.600 1.00 89.81 94 PRO A C 1
ATOM 768 O O . PRO A 1 94 ? 13.163 -2.438 -6.608 1.00 89.81 94 PRO A O 1
ATOM 771 N N . ILE A 1 95 ? 13.609 -4.367 -7.653 1.00 86.81 95 ILE A N 1
ATOM 772 C CA . ILE A 1 95 ? 13.062 -5.236 -6.594 1.00 86.81 95 ILE A CA 1
ATOM 773 C C . ILE A 1 95 ? 13.778 -5.013 -5.252 1.00 86.81 95 ILE A C 1
ATOM 775 O O . ILE A 1 95 ? 13.145 -5.113 -4.203 1.00 86.81 95 ILE A O 1
ATOM 779 N N . GLN A 1 96 ? 15.077 -4.690 -5.272 1.00 88.25 96 GLN A N 1
ATOM 780 C CA . GLN A 1 96 ? 15.850 -4.373 -4.067 1.00 88.25 96 GLN A CA 1
ATOM 781 C C . GLN A 1 96 ? 15.243 -3.183 -3.315 1.00 88.25 96 GLN A C 1
ATOM 783 O O . GLN A 1 96 ? 14.996 -3.292 -2.118 1.00 88.25 96 GLN A O 1
ATOM 788 N N . VAL A 1 97 ? 14.888 -2.112 -4.036 1.00 88.38 97 VAL A N 1
ATOM 789 C CA . VAL A 1 97 ? 14.240 -0.918 -3.467 1.00 88.38 97 VAL A CA 1
ATOM 790 C C . VAL A 1 97 ? 12.923 -1.285 -2.792 1.00 88.38 97 VAL A C 1
ATOM 792 O O . VAL A 1 97 ? 12.637 -0.800 -1.700 1.00 88.38 97 VAL A O 1
ATOM 795 N N . LEU A 1 98 ? 12.122 -2.163 -3.409 1.00 90.56 98 LEU A N 1
ATOM 796 C CA . LEU A 1 98 ? 10.846 -2.588 -2.824 1.00 90.56 98 LEU A CA 1
ATOM 797 C C . LEU A 1 98 ? 11.060 -3.348 -1.509 1.00 90.56 98 LEU A C 1
ATOM 799 O O . LEU A 1 98 ? 10.346 -3.098 -0.542 1.00 90.56 98 LEU A O 1
ATOM 803 N N . LYS A 1 99 ? 12.056 -4.243 -1.465 1.00 88.88 99 LYS A N 1
ATOM 804 C CA . LYS A 1 99 ? 12.393 -5.022 -0.266 1.00 88.88 99 LYS A CA 1
ATOM 805 C C . LYS A 1 99 ? 12.912 -4.135 0.865 1.00 88.88 99 LYS A C 1
ATOM 807 O O . LYS A 1 99 ? 12.442 -4.278 1.988 1.00 88.88 99 LYS A O 1
ATOM 812 N N . GLU A 1 100 ? 13.818 -3.207 0.564 1.00 87.31 100 GLU A N 1
ATOM 813 C CA . GLU A 1 100 ? 14.348 -2.236 1.533 1.00 87.31 100 GLU A CA 1
ATOM 814 C C . GLU A 1 100 ? 13.228 -1.353 2.098 1.00 87.31 100 GLU A C 1
ATOM 816 O O . GLU A 1 100 ? 13.039 -1.290 3.310 1.00 87.31 100 GLU A O 1
ATOM 821 N N . THR A 1 101 ? 12.395 -0.782 1.221 1.00 85.44 101 THR A N 1
ATOM 822 C CA . THR A 1 101 ? 11.242 0.043 1.623 1.00 85.44 101 THR A CA 1
ATOM 823 C C . THR A 1 101 ? 10.257 -0.743 2.496 1.00 85.44 101 THR A C 1
ATOM 825 O O . THR A 1 101 ? 9.693 -0.192 3.436 1.00 85.44 101 THR A O 1
ATOM 828 N N . SER A 1 102 ? 10.040 -2.031 2.196 1.00 87.56 102 SER A N 1
ATOM 829 C CA . SER A 1 102 ? 9.157 -2.894 2.992 1.00 87.56 102 SER A CA 1
ATOM 830 C C . SER A 1 102 ? 9.746 -3.334 4.334 1.00 87.56 102 SER A C 1
ATOM 832 O O . SER A 1 102 ? 8.988 -3.716 5.215 1.00 87.56 102 SER A O 1
ATOM 834 N N . GLY A 1 103 ? 11.074 -3.324 4.486 1.00 81.81 103 GLY A N 1
ATOM 835 C CA . GLY A 1 103 ? 11.738 -3.655 5.749 1.00 81.81 103 GLY A CA 1
ATOM 836 C C . GLY A 1 103 ? 11.720 -2.486 6.732 1.00 81.81 103 GLY A C 1
ATOM 837 O O . GLY A 1 103 ? 11.496 -2.686 7.919 1.00 81.81 103 GLY A O 1
ATOM 838 N N . ASP A 1 104 ? 11.869 -1.261 6.224 1.00 74.19 104 ASP A N 1
ATOM 839 C CA . ASP A 1 104 ? 11.915 -0.043 7.045 1.00 74.19 104 ASP A CA 1
ATOM 840 C C . ASP A 1 104 ? 10.523 0.559 7.325 1.00 74.19 104 ASP A C 1
ATOM 842 O O . ASP A 1 104 ? 10.396 1.557 8.038 1.00 74.19 104 ASP A O 1
ATOM 846 N N . SER A 1 105 ? 9.448 -0.049 6.804 1.00 69.19 105 SER A N 1
ATOM 847 C CA . SER A 1 105 ? 8.079 0.449 6.992 1.00 69.19 105 SER A CA 1
ATOM 848 C C . SER A 1 105 ? 7.578 0.396 8.440 1.00 69.19 105 SER A C 1
ATOM 850 O O . SER A 1 105 ? 6.591 1.062 8.747 1.00 69.19 105 SER A O 1
ATOM 852 N N . GLU A 1 106 ? 8.263 -0.328 9.336 1.00 63.06 106 GLU A N 1
ATOM 853 C CA . GLU A 1 106 ? 7.941 -0.373 10.773 1.00 63.06 106 GLU A CA 1
ATOM 854 C C . GLU A 1 106 ? 8.069 1.001 11.465 1.00 63.06 106 GLU A C 1
ATOM 856 O O . GLU A 1 106 ? 7.486 1.218 12.527 1.00 63.06 106 GLU A O 1
ATOM 861 N N . ALA A 1 107 ? 8.771 1.964 10.854 1.00 58.50 107 ALA A N 1
ATOM 862 C CA . ALA A 1 107 ? 8.943 3.310 11.390 1.00 58.50 107 ALA A CA 1
ATOM 863 C C . ALA A 1 107 ? 8.314 4.381 10.476 1.00 58.50 107 ALA A C 1
ATOM 865 O O . ALA A 1 107 ? 9.001 5.078 9.734 1.00 58.50 107 ALA A O 1
ATOM 866 N N . GLY A 1 108 ? 6.993 4.571 10.573 1.00 70.88 108 GLY A N 1
ATOM 867 C CA . GLY A 1 108 ? 6.354 5.831 10.152 1.00 70.88 108 GLY A CA 1
ATOM 868 C C . GLY A 1 108 ? 5.495 5.804 8.886 1.00 70.88 108 GLY A C 1
ATOM 869 O O . GLY A 1 108 ? 5.191 6.869 8.346 1.00 70.88 108 GLY A O 1
ATOM 870 N N . VAL A 1 109 ? 5.055 4.635 8.413 1.00 85.44 109 VAL A N 1
ATOM 871 C CA . VAL A 1 109 ? 4.050 4.568 7.340 1.00 85.44 109 VAL A CA 1
ATOM 872 C C . VAL A 1 109 ? 2.663 4.895 7.900 1.00 85.44 109 VAL A C 1
ATOM 874 O O . VAL A 1 109 ? 2.090 4.137 8.676 1.00 85.44 109 VAL A O 1
ATOM 877 N N . SER A 1 110 ? 2.103 6.035 7.496 1.00 90.06 110 SER A N 1
ATOM 878 C CA . SER A 1 110 ? 0.775 6.484 7.928 1.00 90.06 110 SER A CA 1
ATOM 879 C C . SER A 1 110 ? -0.349 5.988 7.020 1.00 90.06 110 SER A C 1
ATOM 881 O O . SER A 1 110 ? -1.458 5.764 7.503 1.00 90.06 110 SER A O 1
ATOM 883 N N . HIS A 1 111 ? -0.090 5.815 5.720 1.00 92.38 111 HIS A N 1
ATOM 884 C CA . HIS A 1 111 ? -1.062 5.365 4.716 1.00 92.38 111 HIS A CA 1
ATOM 885 C C . HIS A 1 111 ? -0.358 4.877 3.427 1.00 92.38 111 HIS A C 1
ATOM 887 O O . HIS A 1 111 ? 0.864 4.959 3.287 1.00 92.38 111 HIS A O 1
ATOM 893 N N . LEU A 1 112 ? -1.111 4.372 2.444 1.00 93.94 112 LEU A N 1
ATOM 894 C CA . LEU A 1 112 ? -0.545 3.812 1.203 1.00 93.94 112 LEU A CA 1
ATOM 895 C C . LEU A 1 112 ? 0.298 4.817 0.409 1.00 93.94 112 LEU A C 1
ATOM 897 O O . LEU A 1 112 ? 1.367 4.475 -0.095 1.00 93.94 112 LEU A O 1
ATOM 901 N N . LEU A 1 113 ? -0.149 6.070 0.326 1.00 93.94 113 LEU A N 1
ATOM 902 C CA . LEU A 1 113 ? 0.607 7.123 -0.349 1.00 93.94 113 LEU A CA 1
ATOM 903 C C . LEU A 1 113 ? 1.948 7.429 0.351 1.00 93.94 113 LEU A C 1
ATOM 905 O O . LEU A 1 113 ? 2.933 7.686 -0.339 1.00 93.94 113 LEU A O 1
ATOM 909 N N . SER A 1 114 ? 2.039 7.355 1.688 1.00 92.00 114 SER A N 1
ATOM 910 C CA . SER A 1 114 ? 3.321 7.563 2.379 1.00 92.00 114 SER A CA 1
ATOM 911 C C . SER A 1 114 ? 4.296 6.423 2.084 1.00 92.00 114 SER A C 1
ATOM 913 O O . SER A 1 114 ? 5.465 6.683 1.811 1.00 92.00 114 SER A O 1
ATOM 915 N N . LEU A 1 115 ? 3.808 5.175 2.048 1.00 93.38 115 LEU A N 1
ATOM 916 C CA . LEU A 1 115 ? 4.596 4.011 1.625 1.00 93.38 115 LEU A CA 1
ATOM 917 C C . LEU A 1 115 ? 5.085 4.157 0.174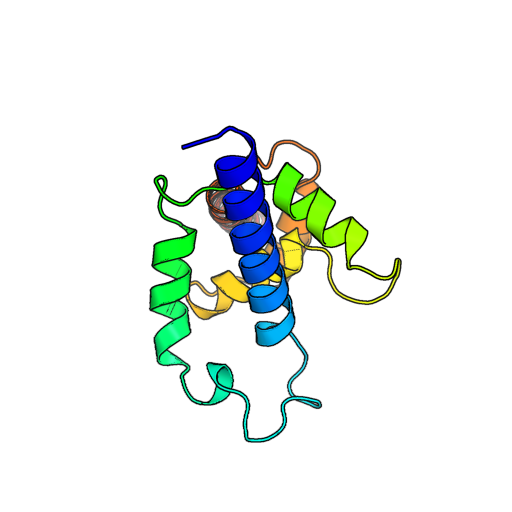 1.00 93.38 115 LEU A C 1
ATOM 919 O O . LEU A 1 115 ? 6.247 3.891 -0.134 1.00 93.38 115 LEU A O 1
ATOM 923 N N . PHE A 1 116 ? 4.212 4.627 -0.720 1.00 92.75 116 PHE A N 1
ATOM 924 C CA . PHE A 1 116 ? 4.569 4.886 -2.111 1.00 92.75 116 PHE A CA 1
ATOM 925 C C . PHE A 1 116 ? 5.662 5.954 -2.229 1.00 92.75 116 PHE A C 1
ATOM 927 O O . PHE A 1 116 ? 6.648 5.730 -2.927 1.00 92.75 116 PHE A O 1
ATOM 934 N N . HIS A 1 117 ? 5.548 7.079 -1.520 1.00 90.81 117 HIS A N 1
ATOM 935 C CA . HIS A 1 117 ? 6.584 8.117 -1.507 1.00 90.81 117 HIS A CA 1
ATOM 936 C C . HIS A 1 117 ? 7.910 7.624 -0.920 1.00 90.81 117 HIS A C 1
ATOM 938 O O . HIS A 1 117 ? 8.967 7.937 -1.472 1.00 90.81 117 HIS A O 1
ATOM 944 N N . LEU A 1 118 ? 7.863 6.807 0.137 1.00 89.50 118 LEU A N 1
ATOM 945 C CA . LEU A 1 118 ? 9.057 6.222 0.744 1.00 89.50 118 LEU A CA 1
ATOM 946 C C . LEU A 1 118 ? 9.873 5.434 -0.292 1.00 89.50 118 LEU A C 1
ATOM 948 O O . LEU A 1 118 ? 11.087 5.594 -0.372 1.00 89.50 118 LEU A O 1
ATOM 952 N N . SER A 1 119 ? 9.209 4.693 -1.184 1.00 88.69 119 SER A N 1
ATOM 953 C CA . SER A 1 119 ? 9.898 3.941 -2.243 1.00 88.69 119 SER A CA 1
ATOM 954 C C . SER A 1 119 ? 10.715 4.809 -3.214 1.00 88.69 119 SER A C 1
ATOM 956 O O . SER A 1 119 ? 11.733 4.354 -3.741 1.00 88.69 119 SER A O 1
ATOM 958 N N . PHE A 1 120 ? 10.330 6.070 -3.443 1.00 85.06 120 PHE A N 1
ATOM 959 C CA . PHE A 1 120 ? 11.118 6.993 -4.270 1.00 85.06 120 PHE A CA 1
ATOM 960 C C . PHE A 1 120 ? 12.334 7.530 -3.526 1.00 85.06 120 PHE A C 1
ATOM 962 O O . PHE A 1 120 ? 13.382 7.713 -4.141 1.00 85.06 120 PHE A O 1
ATOM 969 N N . PHE A 1 121 ? 12.225 7.730 -2.213 1.00 81.81 121 PHE A N 1
ATOM 970 C CA . PHE A 1 121 ? 13.372 8.113 -1.398 1.00 81.81 121 PHE A CA 1
ATOM 971 C C . PHE A 1 121 ? 14.471 7.042 -1.462 1.00 81.81 121 PHE A C 1
ATOM 973 O O . PHE A 1 121 ? 15.617 7.364 -1.780 1.00 81.81 121 PHE A O 1
ATOM 980 N N . TYR A 1 122 ? 14.114 5.763 -1.290 1.00 75.81 122 TYR A N 1
ATOM 981 C CA . TYR A 1 122 ? 15.066 4.657 -1.453 1.00 75.81 122 TYR A CA 1
ATOM 982 C C . TYR A 1 122 ? 15.592 4.549 -2.879 1.00 75.81 122 TYR A C 1
ATOM 984 O O . TYR A 1 122 ? 16.789 4.357 -3.055 1.00 75.81 122 TYR A O 1
ATOM 992 N N . THR A 1 123 ? 14.744 4.763 -3.893 1.00 72.88 123 THR A N 1
ATOM 993 C CA . THR A 1 123 ? 15.194 4.799 -5.294 1.00 72.88 123 THR A CA 1
ATOM 994 C C . THR A 1 123 ? 16.345 5.797 -5.471 1.00 72.88 123 THR A C 1
ATOM 996 O O . THR A 1 123 ? 17.387 5.438 -6.013 1.00 72.88 123 THR A O 1
ATOM 999 N N . VAL A 1 124 ? 16.201 7.026 -4.962 1.00 70.69 124 VAL A N 1
ATOM 1000 C CA . VAL A 1 124 ? 17.247 8.062 -5.035 1.00 70.69 124 VAL A CA 1
ATOM 1001 C C . VAL A 1 124 ? 18.491 7.668 -4.233 1.00 70.69 124 VAL A C 1
ATOM 1003 O O . VAL A 1 124 ? 19.606 7.840 -4.721 1.00 70.69 124 VAL A O 1
ATOM 1006 N N . LEU A 1 125 ? 18.331 7.092 -3.038 1.00 65.75 125 LEU A N 1
ATOM 1007 C CA . LEU A 1 125 ? 19.463 6.619 -2.233 1.00 65.75 125 LEU A CA 1
ATOM 1008 C C . LEU A 1 125 ? 20.267 5.509 -2.920 1.00 65.75 125 LEU A C 1
ATOM 1010 O O . LEU A 1 125 ? 21.491 5.491 -2.794 1.00 65.75 125 LEU A O 1
ATOM 1014 N N . THR A 1 126 ? 19.616 4.600 -3.650 1.00 61.69 126 THR A N 1
ATOM 1015 C CA . THR A 1 126 ? 20.313 3.553 -4.408 1.00 61.69 126 THR A CA 1
ATOM 1016 C C . THR A 1 126 ? 21.148 4.152 -5.545 1.00 61.69 126 THR A C 1
ATOM 1018 O O . THR A 1 126 ? 22.252 3.677 -5.787 1.00 61.69 126 THR A O 1
ATOM 1021 N N . PHE A 1 127 ? 20.681 5.228 -6.194 1.00 60.38 127 PHE A N 1
ATOM 1022 C CA . PHE A 1 127 ? 21.438 5.925 -7.245 1.00 60.38 127 PHE A CA 1
ATOM 1023 C C . PHE A 1 127 ? 22.652 6.711 -6.725 1.00 60.38 127 PHE A C 1
ATOM 1025 O O . PHE A 1 127 ? 23.609 6.886 -7.468 1.00 60.38 127 PHE A O 1
ATOM 1032 N N . VAL A 1 128 ? 22.636 7.176 -5.471 1.00 56.25 128 VAL A N 1
ATOM 1033 C CA . VAL A 1 128 ? 23.751 7.939 -4.867 1.00 56.25 128 VAL A CA 1
ATOM 1034 C C . VAL A 1 128 ? 24.845 7.023 -4.288 1.00 56.25 128 VAL A C 1
ATOM 1036 O O . VAL A 1 128 ? 25.942 7.482 -3.985 1.00 56.25 128 VAL A O 1
ATOM 1039 N N . LYS A 1 129 ? 24.572 5.721 -4.133 1.00 49.97 129 LYS A N 1
ATOM 1040 C CA . LYS A 1 129 ? 25.521 4.722 -3.602 1.00 49.97 129 LYS A CA 1
ATOM 1041 C C . LYS A 1 129 ? 26.344 3.992 -4.681 1.00 49.97 129 LYS A C 1
ATOM 1043 O O . LYS A 1 129 ? 27.0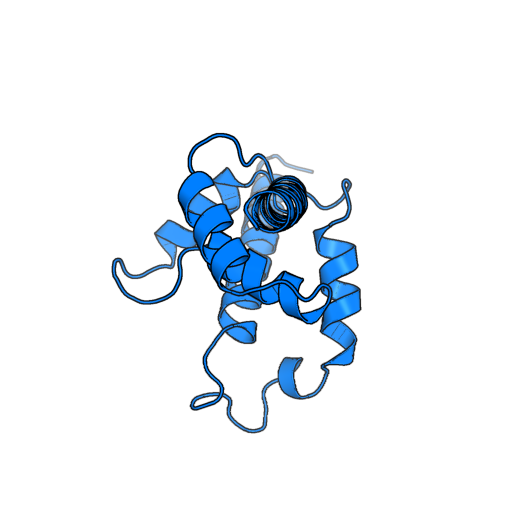19 3.019 -4.346 1.00 49.97 129 LYS A O 1
ATOM 1048 N N . VAL A 1 130 ? 26.289 4.441 -5.937 1.00 45.91 130 VAL A N 1
ATOM 1049 C CA . VAL A 1 130 ? 27.109 3.956 -7.069 1.00 45.91 130 VAL A CA 1
ATOM 1050 C C . VAL A 1 130 ? 28.144 5.012 -7.424 1.00 45.91 130 VAL A C 1
ATOM 1052 O O . VAL A 1 130 ? 29.310 4.623 -7.649 1.00 45.91 130 VAL A O 1
#